Protein AF-A0A961WQ99-F1 (afdb_monomer)

Foldseek 3Di:
DDPCPPDDPVPDDPVVVVVVVVVVVVVVVVVVPDPPVVVVVVVVVVVVVVVVVVVVVVVVVVVVD

pLDDT: mean 72.2, std 12.56, range [45.91, 91.56]

Mean predicted aligned error: 15.83 Å

Radius of gyration: 27.16 Å; Cα contacts (8 Å, |Δi|>4): 5; chains: 1; bounding box: 55×19×67 Å

Secondary structure (DSSP, 8-state):
--GGGGS-GGG--HHHHHHHHHHHHHHHHHHT---HHHHHHHHHHHHHHHHHHHHHHHHHHHHH-

Solvent-accessible surface area (backbone atoms only — not comparable to full-atom values): 3971 Å² total; per-residue (Å²): 133,80,81,62,88,84,52,63,78,89,77,53,51,77,66,58,50,51,50,53,51,51,54,52,51,50,51,56,60,64,61,67,63,65,66,65,64,63,59,54,53,51,51,54,52,52,52,51,54,52,51,51,52,52,51,51,52,49,54,52,51,65,73,76,106

Sequence (65 aa):
MVRWKNRPIEELSSSELKTALSEMVTLQLSHKSAPESMIVDGYWLGLLTGLFAALAGFAAATLIL

Structure (mmCIF, N/CA/C/O backbone):
data_AF-A0A961WQ99-F1
#
_entry.id   AF-A0A961WQ99-F1
#
loop_
_atom_site.group_PDB
_atom_site.id
_atom_site.type_symbol
_atom_site.label_atom_id
_atom_site.label_alt_id
_atom_site.label_comp_id
_atom_site.label_asym_id
_atom_site.label_entity_id
_atom_site.label_seq_id
_atom_site.pdbx_PDB_ins_code
_atom_site.Cartn_x
_atom_site.Cartn_y
_atom_site.Cartn_z
_atom_site.occupancy
_atom_site.B_iso_or_equiv
_atom_site.auth_seq_id
_atom_site.auth_comp_id
_atom_site.auth_asym_id
_atom_site.auth_atom_id
_atom_site.pdbx_PDB_model_num
ATOM 1 N N . MET A 1 1 ? -23.719 -12.624 20.472 1.00 45.91 1 MET A N 1
ATOM 2 C CA . MET A 1 1 ? -24.055 -11.357 19.781 1.00 45.91 1 MET A CA 1
ATOM 3 C C . MET A 1 1 ? -24.066 -10.248 20.813 1.00 45.91 1 MET A C 1
ATOM 5 O O . MET A 1 1 ? -24.895 -10.291 21.715 1.00 45.91 1 MET A O 1
ATOM 9 N N . VAL A 1 2 ? -23.084 -9.348 20.773 1.00 53.84 2 VAL A N 1
ATOM 10 C CA . VAL A 1 2 ? -22.820 -8.448 21.901 1.00 53.84 2 VAL A CA 1
ATOM 11 C C . VAL A 1 2 ? -23.746 -7.227 21.847 1.00 53.84 2 VAL A C 1
ATOM 13 O O . VAL A 1 2 ? -23.753 -6.477 20.876 1.00 53.84 2 VAL A O 1
ATOM 16 N N . ARG A 1 3 ? -24.602 -7.090 22.869 1.00 60.69 3 ARG A N 1
ATOM 17 C CA . ARG A 1 3 ? -25.765 -6.177 22.914 1.00 60.69 3 ARG A CA 1
ATOM 18 C C . ARG A 1 3 ? -25.418 -4.711 23.219 1.00 60.69 3 ARG A C 1
ATOM 20 O O . ARG A 1 3 ? -26.328 -3.892 23.298 1.00 60.69 3 ARG A O 1
ATOM 27 N N . TRP A 1 4 ? -24.141 -4.369 23.382 1.00 62.16 4 TRP A N 1
ATOM 28 C CA . TRP A 1 4 ? -23.709 -3.022 23.772 1.00 62.16 4 TRP A CA 1
ATOM 29 C C . TRP A 1 4 ? -23.679 -2.008 22.622 1.00 62.16 4 TRP A C 1
ATOM 31 O O . TRP A 1 4 ? -23.720 -0.810 22.874 1.00 62.16 4 TRP A O 1
ATOM 41 N N . LYS A 1 5 ? -23.659 -2.458 21.360 1.00 58.66 5 LYS A N 1
ATOM 42 C CA . LYS A 1 5 ? -23.427 -1.589 20.190 1.00 58.66 5 LYS A CA 1
ATOM 43 C C . LYS A 1 5 ? -24.481 -0.484 19.981 1.00 58.66 5 LYS A C 1
ATOM 45 O O . LYS A 1 5 ? -24.182 0.510 19.333 1.00 58.66 5 LYS A O 1
ATOM 50 N N . ASN A 1 6 ? -25.679 -0.641 20.553 1.00 62.81 6 ASN A N 1
ATOM 51 C CA . ASN A 1 6 ? -26.797 0.304 20.420 1.00 62.81 6 ASN A CA 1
ATOM 52 C C . ASN A 1 6 ? -27.230 0.937 21.757 1.00 62.81 6 ASN A C 1
ATOM 54 O O . ASN A 1 6 ? -28.329 1.486 21.827 1.00 62.81 6 ASN A O 1
ATOM 58 N N . ARG A 1 7 ? -26.428 0.824 22.825 1.00 64.94 7 ARG A N 1
ATOM 59 C CA . ARG A 1 7 ? -26.770 1.406 24.132 1.00 64.94 7 ARG A CA 1
ATOM 60 C C . ARG A 1 7 ? -25.949 2.663 24.416 1.00 64.94 7 ARG A C 1
ATOM 62 O O . ARG A 1 7 ? -24.762 2.683 24.085 1.00 64.94 7 ARG A O 1
ATOM 69 N N . PRO A 1 8 ? -26.560 3.701 25.012 1.00 65.56 8 PRO A N 1
ATOM 70 C CA . PRO A 1 8 ? -25.823 4.871 25.466 1.00 65.56 8 PRO A CA 1
ATOM 71 C C . PRO A 1 8 ? -24.789 4.454 26.518 1.00 65.56 8 PRO A C 1
ATOM 73 O O . PRO A 1 8 ? -25.045 3.566 27.328 1.00 65.56 8 PRO A O 1
ATOM 76 N N . ILE A 1 9 ? -23.619 5.100 26.496 1.00 62.22 9 ILE A N 1
ATOM 77 C CA . ILE A 1 9 ? -22.440 4.746 27.311 1.00 62.22 9 ILE A CA 1
ATOM 78 C C . ILE A 1 9 ? -22.759 4.708 28.816 1.00 62.22 9 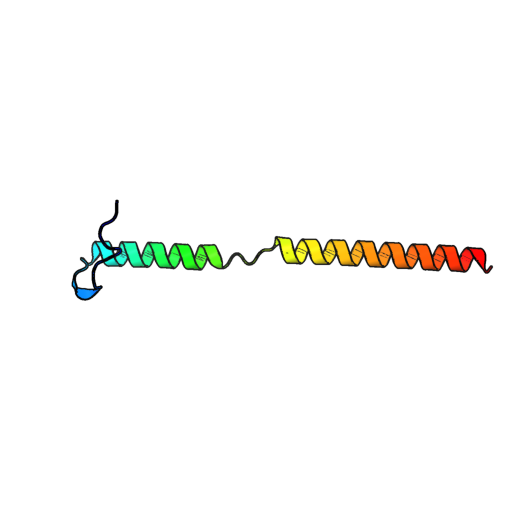ILE A C 1
ATOM 80 O O . ILE A 1 9 ? -22.182 3.920 29.560 1.00 62.22 9 ILE A O 1
ATOM 84 N N . GLU A 1 10 ? -23.731 5.512 29.238 1.00 67.19 10 GLU A N 1
ATOM 85 C CA . GLU A 1 10 ? -24.223 5.638 30.612 1.00 67.19 10 GLU A CA 1
ATOM 86 C C . GLU A 1 10 ? -24.950 4.381 31.129 1.00 67.19 10 GLU A C 1
ATOM 88 O O . GLU A 1 10 ? -25.023 4.172 32.337 1.00 67.19 10 GLU A O 1
ATOM 93 N N . GLU A 1 11 ? -25.443 3.515 30.237 1.00 69.06 11 GLU A N 1
ATOM 94 C CA . GLU A 1 11 ? -26.127 2.259 30.583 1.00 69.06 11 GLU A CA 1
ATOM 95 C C . GLU A 1 11 ? -25.212 1.024 30.523 1.00 69.06 11 GLU A C 1
ATOM 97 O O . GLU A 1 11 ? -25.663 -0.094 30.798 1.00 69.06 11 GLU A O 1
ATOM 102 N N . LEU A 1 12 ? -23.940 1.183 30.139 1.00 62.09 12 LEU A N 1
ATOM 103 C CA . LEU A 1 12 ? -23.011 0.058 30.059 1.00 62.09 12 LEU A CA 1
ATOM 104 C C . LEU A 1 12 ? -22.434 -0.298 31.426 1.00 62.09 12 LEU A C 1
ATOM 106 O O . LEU A 1 12 ? -21.960 0.545 32.188 1.00 62.09 12 LEU A O 1
ATOM 110 N N . SER A 1 13 ? -22.386 -1.599 31.699 1.00 74.25 13 SER A N 1
ATOM 111 C CA . SER A 1 13 ? -21.642 -2.112 32.844 1.00 74.25 13 SER A CA 1
ATOM 112 C C . SER A 1 13 ? -20.132 -1.922 32.649 1.00 74.25 13 SER A C 1
ATOM 114 O O . SER A 1 13 ? -19.614 -1.884 31.529 1.00 74.25 13 SER A O 1
ATOM 116 N N . SER A 1 14 ? -19.387 -1.832 33.753 1.00 74.44 14 SER A N 1
ATOM 117 C CA . SER A 1 14 ? -17.932 -1.618 33.722 1.00 74.44 14 SER A CA 1
ATOM 118 C C . SER A 1 14 ? -17.163 -2.712 32.965 1.00 74.44 14 SER A C 1
ATOM 120 O O . SER 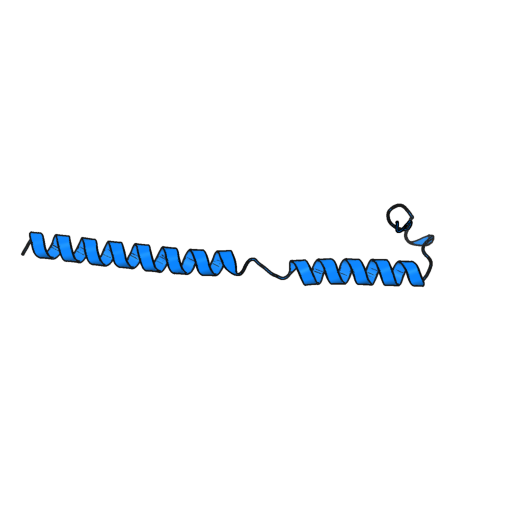A 1 14 ? -16.082 -2.450 32.436 1.00 74.44 14 SER A O 1
ATOM 122 N N . SER A 1 15 ? -17.708 -3.928 32.886 1.00 77.81 15 SER A N 1
ATOM 123 C CA . SER A 1 15 ? -17.161 -5.030 32.091 1.00 77.81 15 SER A CA 1
ATOM 124 C C . SER A 1 15 ? -17.368 -4.813 30.592 1.00 77.81 15 SER A C 1
ATOM 126 O O . SER A 1 15 ? -16.415 -4.957 29.831 1.00 77.81 15 SER A O 1
ATOM 128 N N . GLU A 1 16 ? -18.563 -4.408 30.163 1.00 71.81 16 GLU A N 1
ATOM 129 C CA . GLU A 1 16 ? -18.858 -4.146 28.749 1.00 71.81 16 GLU A CA 1
ATOM 130 C C . GLU A 1 16 ? -18.095 -2.924 28.226 1.00 71.81 16 GLU A C 1
ATOM 132 O O . GLU A 1 16 ? -17.614 -2.942 27.094 1.00 71.81 16 GLU A O 1
ATOM 137 N N . LEU A 1 17 ? -17.901 -1.902 29.066 1.00 75.00 17 LEU A N 1
ATOM 138 C CA . LEU A 1 17 ? -17.094 -0.728 28.729 1.00 75.00 17 LEU A CA 1
ATOM 139 C C . LEU A 1 17 ? -15.623 -1.101 28.483 1.00 75.00 17 LEU A C 1
ATOM 141 O O . LEU A 1 17 ? -15.013 -0.636 27.523 1.00 75.00 17 LEU A O 1
ATOM 145 N N . LYS A 1 18 ? -15.058 -1.986 29.316 1.00 79.88 18 LYS A N 1
ATOM 146 C CA . LYS A 1 18 ? -13.698 -2.516 29.124 1.00 79.88 18 LYS A CA 1
ATOM 147 C C . LYS A 1 18 ? -13.586 -3.338 27.845 1.00 79.88 18 LYS A C 1
ATOM 149 O O . LYS A 1 18 ? -12.584 -3.220 27.146 1.00 79.88 18 LYS A O 1
ATOM 154 N N . THR A 1 19 ? -14.600 -4.139 27.523 1.00 80.06 19 THR A N 1
ATOM 155 C CA . THR A 1 19 ? -14.638 -4.902 26.269 1.00 80.06 19 THR A CA 1
ATOM 156 C C . THR A 1 19 ? -14.706 -3.975 25.057 1.00 80.06 19 THR A C 1
ATOM 158 O O . THR A 1 19 ? -13.894 -4.130 24.151 1.00 80.06 19 THR A O 1
ATOM 161 N N . ALA A 1 20 ? -15.586 -2.970 25.066 1.00 75.62 20 ALA A N 1
ATOM 162 C CA . ALA A 1 20 ? -15.698 -1.993 23.982 1.00 75.62 20 ALA A CA 1
ATOM 163 C C . ALA A 1 20 ? -14.401 -1.184 23.798 1.00 75.62 20 ALA A C 1
ATOM 165 O O . ALA A 1 20 ? -13.945 -0.991 22.672 1.00 75.62 20 ALA A O 1
ATOM 166 N N . LEU A 1 21 ? -13.764 -0.767 24.900 1.00 79.25 21 LEU A N 1
ATOM 167 C CA . LEU A 1 21 ? -12.477 -0.070 24.869 1.00 79.25 21 LEU A CA 1
ATOM 168 C C . LEU A 1 21 ? -11.373 -0.966 24.295 1.00 79.25 21 LEU A C 1
ATOM 170 O O . LEU A 1 21 ? -10.627 -0.534 23.423 1.00 79.25 21 LEU A O 1
ATOM 174 N N . SER A 1 22 ? -11.285 -2.217 24.754 1.00 80.69 22 SER A N 1
ATOM 175 C CA . SER A 1 22 ? -10.312 -3.186 24.246 1.00 80.69 22 SER A CA 1
ATOM 176 C C . SER A 1 22 ? -10.493 -3.417 22.749 1.00 80.69 22 SER A C 1
ATOM 178 O O . SER A 1 22 ? -9.518 -3.388 22.010 1.00 80.69 22 SER A O 1
ATOM 180 N N . GLU A 1 23 ? -11.729 -3.607 22.289 1.00 76.94 23 GLU A N 1
ATOM 181 C CA . GLU A 1 23 ? -12.039 -3.869 20.882 1.00 76.94 23 GLU A CA 1
ATOM 182 C C . GLU A 1 23 ? -11.721 -2.657 19.996 1.00 76.94 23 GLU A C 1
ATOM 184 O O . GLU A 1 23 ? -11.132 -2.801 18.924 1.00 76.94 23 GLU A O 1
ATOM 189 N N . MET A 1 24 ? -12.010 -1.445 20.475 1.00 73.38 24 MET A N 1
ATOM 190 C CA . MET A 1 24 ? -11.698 -0.208 19.759 1.00 73.38 24 MET A CA 1
ATOM 191 C C . MET A 1 24 ? -10.192 0.078 19.707 1.00 73.38 24 MET A C 1
ATOM 193 O O . MET A 1 24 ? -9.683 0.499 18.668 1.00 73.38 24 MET A O 1
ATOM 197 N N . VAL A 1 25 ? -9.460 -0.207 20.788 1.00 77.81 25 VAL A N 1
ATOM 198 C CA . VAL A 1 25 ? -7.992 -0.107 20.835 1.00 77.81 25 VAL A CA 1
ATOM 199 C C . VAL A 1 25 ? -7.347 -1.129 19.897 1.00 77.81 25 VAL A C 1
ATOM 201 O O . VAL A 1 25 ? -6.448 -0.770 19.138 1.00 77.81 25 VAL A O 1
ATOM 204 N N . THR A 1 26 ? -7.827 -2.376 19.874 1.00 75.19 26 THR A N 1
ATOM 205 C CA . THR A 1 26 ? -7.346 -3.404 18.938 1.00 75.19 26 THR A CA 1
ATOM 206 C C . THR A 1 26 ? -7.610 -3.013 17.485 1.00 75.19 26 THR A C 1
ATOM 208 O O . THR A 1 26 ? -6.715 -3.154 16.655 1.00 75.19 26 THR A O 1
ATOM 211 N N . LEU A 1 27 ? -8.785 -2.461 17.170 1.00 68.62 27 LEU A N 1
ATOM 212 C CA . LEU A 1 27 ? -9.096 -1.968 15.824 1.00 68.62 27 LEU A CA 1
ATOM 213 C C . LEU A 1 27 ? -8.188 -0.804 15.407 1.00 68.62 27 LEU A C 1
ATOM 215 O O . LEU A 1 27 ? -7.682 -0.801 14.288 1.00 68.62 27 LEU A O 1
ATOM 219 N N . GLN A 1 28 ? -7.924 0.157 16.296 1.00 64.56 28 GLN A N 1
ATOM 220 C CA . GLN A 1 28 ? -7.027 1.275 15.983 1.00 64.56 28 GLN A CA 1
ATOM 221 C C . GLN A 1 28 ? -5.561 0.849 15.838 1.00 64.56 28 GLN A C 1
ATOM 223 O O . GLN A 1 28 ? -4.863 1.351 14.958 1.00 64.56 28 GLN A O 1
ATOM 228 N N . LEU A 1 29 ? -5.093 -0.096 16.657 1.00 61.00 29 LEU A N 1
ATOM 229 C CA . LEU A 1 29 ? -3.743 -0.655 16.537 1.00 61.00 29 LEU A CA 1
ATOM 230 C C . LEU A 1 29 ? -3.596 -1.508 15.273 1.00 61.00 29 LEU A C 1
ATOM 232 O O . LEU A 1 29 ? -2.580 -1.404 14.592 1.00 61.00 29 LEU A O 1
ATOM 236 N N . SER A 1 30 ? -4.624 -2.281 14.913 1.00 59.00 30 SER A N 1
ATOM 237 C CA . SER A 1 30 ? -4.654 -3.065 13.674 1.00 59.00 30 SER A CA 1
ATOM 238 C C . SER A 1 30 ? -4.699 -2.189 12.420 1.00 59.00 30 SER A C 1
ATOM 240 O O . SER A 1 30 ? -4.272 -2.634 11.359 1.00 59.00 30 SER A O 1
ATOM 242 N N . HIS A 1 31 ? -5.208 -0.957 12.513 1.00 54.12 31 HIS A N 1
ATOM 243 C CA . HIS A 1 31 ? -5.284 -0.039 11.375 1.00 54.12 31 HIS A CA 1
ATOM 244 C C . HIS A 1 31 ? -4.013 0.809 11.187 1.00 54.12 31 HI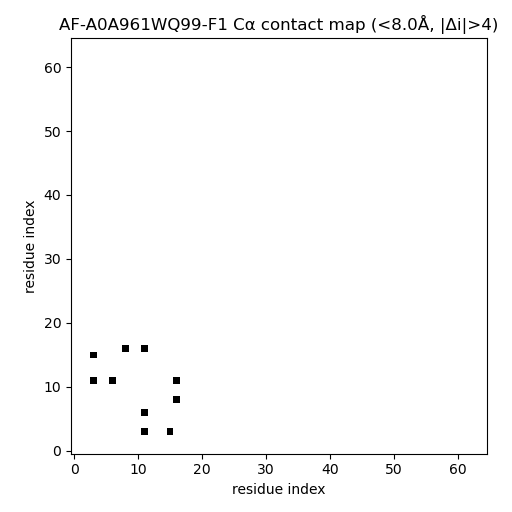S A C 1
ATOM 246 O O . HIS A 1 31 ? -3.840 1.430 10.141 1.00 54.12 31 HIS A O 1
ATOM 252 N N . LYS A 1 32 ? -3.087 0.799 12.160 1.00 50.78 32 LYS A N 1
ATOM 253 C CA . LYS A 1 32 ? -1.775 1.467 12.059 1.00 50.78 32 LYS A CA 1
ATOM 254 C C . LYS A 1 32 ? -0.740 0.659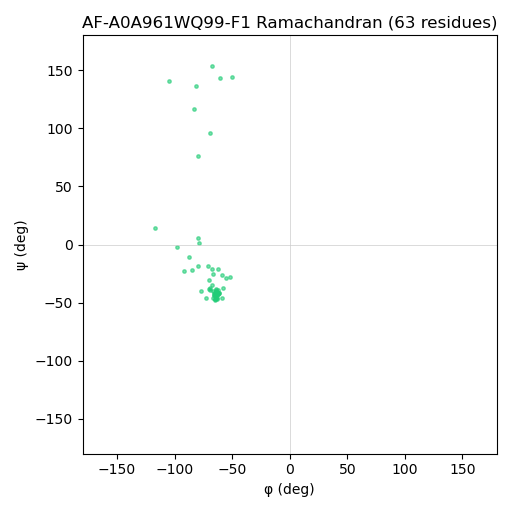 11.259 1.00 50.78 32 LYS A C 1
ATOM 256 O O . LYS A 1 32 ? 0.411 1.070 11.145 1.00 50.78 32 LYS A O 1
ATOM 261 N N . SER A 1 33 ? -1.144 -0.457 10.666 1.00 52.84 33 SER A N 1
ATOM 262 C CA . SER A 1 33 ? -0.415 -1.109 9.582 1.00 52.84 33 SER A CA 1
ATOM 263 C C . SER A 1 33 ? -0.724 -0.360 8.285 1.00 52.84 33 SER A C 1
ATOM 265 O O . SER A 1 33 ? -1.550 -0.786 7.480 1.00 52.84 33 SER A O 1
ATOM 267 N N . ALA A 1 34 ? -0.108 0.812 8.112 1.00 52.91 34 ALA A N 1
ATOM 268 C CA . ALA A 1 34 ? -0.037 1.451 6.803 1.00 52.91 34 ALA A CA 1
ATOM 269 C C . ALA A 1 34 ? 0.465 0.418 5.773 1.00 52.91 34 ALA A C 1
ATOM 271 O O . ALA A 1 34 ? 1.277 -0.440 6.132 1.00 52.91 34 ALA A O 1
ATOM 272 N N . PRO A 1 35 ? -0.025 0.452 4.525 1.00 53.94 35 PRO A N 1
ATOM 273 C CA . PRO A 1 35 ? 0.237 -0.606 3.564 1.00 53.94 35 PRO A CA 1
ATOM 274 C C . PRO A 1 35 ? 1.714 -0.569 3.162 1.00 53.94 35 PRO A C 1
ATOM 276 O O . PRO A 1 35 ? 2.103 0.182 2.270 1.00 53.94 35 PRO A O 1
ATOM 279 N N . GLU A 1 36 ? 2.546 -1.388 3.808 1.00 55.03 36 GLU A N 1
ATOM 280 C CA . GLU A 1 36 ? 3.945 -1.609 3.414 1.00 55.03 36 GLU A CA 1
ATOM 281 C C . GLU A 1 36 ? 4.053 -1.989 1.929 1.00 55.03 36 GLU A C 1
ATOM 283 O O . GLU A 1 36 ? 5.029 -1.640 1.267 1.00 55.03 36 GLU A O 1
ATOM 288 N N . SER A 1 37 ? 3.008 -2.611 1.370 1.00 56.22 37 SER A N 1
ATOM 289 C CA . SER A 1 37 ? 2.927 -2.962 -0.048 1.00 56.22 37 SER A CA 1
ATOM 290 C C . SER A 1 37 ? 3.060 -1.752 -0.980 1.00 56.22 37 SER A C 1
ATOM 292 O O . SER A 1 37 ? 3.739 -1.847 -1.995 1.00 56.22 37 SER A O 1
ATOM 294 N N . MET A 1 38 ? 2.505 -0.587 -0.624 1.00 54.44 38 MET A N 1
ATOM 295 C CA . MET A 1 38 ? 2.520 0.590 -1.506 1.00 54.44 38 MET A CA 1
ATOM 296 C C . MET A 1 38 ? 3.924 1.200 -1.650 1.00 54.44 38 MET A C 1
ATOM 298 O O . MET A 1 38 ? 4.260 1.754 -2.695 1.00 54.44 38 MET A O 1
ATOM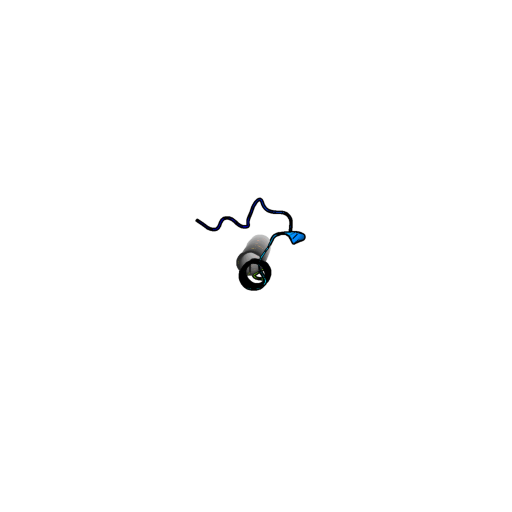 302 N N . ILE A 1 39 ? 4.761 1.081 -0.614 1.00 59.59 39 ILE A N 1
ATOM 303 C CA . ILE A 1 39 ? 6.144 1.582 -0.624 1.00 59.59 39 ILE A CA 1
ATOM 304 C C . ILE A 1 39 ? 7.045 0.632 -1.423 1.00 59.59 39 ILE A C 1
ATOM 306 O O . ILE A 1 39 ? 7.887 1.084 -2.202 1.00 59.59 39 ILE A O 1
ATOM 310 N N . VAL A 1 40 ? 6.842 -0.680 -1.270 1.00 62.38 40 VAL A N 1
ATOM 311 C CA . VAL A 1 40 ? 7.594 -1.707 -2.004 1.00 62.38 40 VAL A CA 1
ATOM 312 C C . VAL A 1 40 ? 7.286 -1.637 -3.502 1.00 62.38 40 VAL A C 1
ATOM 314 O O . VAL A 1 40 ? 8.215 -1.644 -4.311 1.00 62.38 40 VAL A O 1
ATOM 317 N N . ASP A 1 41 ? 6.017 -1.470 -3.877 1.00 67.31 41 ASP A N 1
ATOM 318 C CA . ASP A 1 41 ? 5.606 -1.372 -5.282 1.00 67.31 41 ASP A CA 1
ATOM 319 C C . ASP A 1 41 ? 6.191 -0.129 -5.971 1.00 67.31 41 ASP A C 1
ATOM 321 O O . ASP A 1 41 ? 6.692 -0.214 -7.093 1.00 67.31 41 ASP A O 1
ATOM 325 N N . GLY A 1 42 ? 6.212 1.021 -5.285 1.00 71.81 42 GLY A N 1
ATOM 326 C CA . GLY A 1 42 ? 6.805 2.252 -5.817 1.00 71.81 42 GLY A CA 1
ATOM 327 C C . GLY A 1 42 ? 8.317 2.149 -6.051 1.00 71.81 42 GLY A C 1
ATOM 328 O O . GLY A 1 42 ? 8.825 2.644 -7.059 1.00 71.81 42 GLY A O 1
ATOM 329 N N . TYR A 1 43 ? 9.037 1.467 -5.156 1.00 78.81 43 TYR A N 1
ATOM 330 C CA . TYR A 1 43 ? 10.481 1.258 -5.277 1.00 78.81 43 TYR A CA 1
ATOM 331 C C . TYR A 1 43 ? 10.842 0.391 -6.492 1.00 78.81 43 TYR A C 1
ATOM 333 O O . TYR A 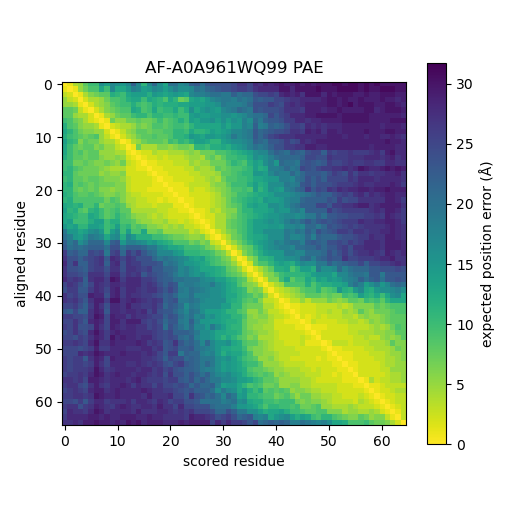1 43 ? 11.699 0.772 -7.292 1.00 78.81 43 TYR A O 1
ATOM 341 N N . TRP A 1 44 ? 10.156 -0.742 -6.675 1.00 84.06 44 TRP A N 1
ATOM 342 C CA . TRP A 1 44 ? 10.386 -1.627 -7.823 1.00 84.06 44 TRP A CA 1
ATOM 343 C C . TRP A 1 44 ? 10.039 -0.957 -9.151 1.00 84.06 44 TRP A C 1
ATOM 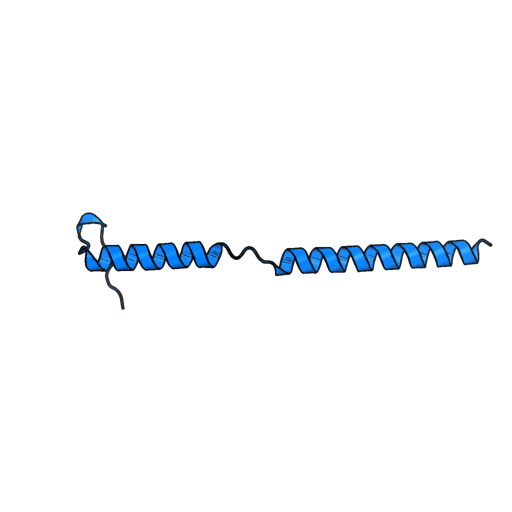345 O O . TRP A 1 44 ? 10.774 -1.108 -10.129 1.00 84.06 44 TRP A O 1
ATOM 355 N N . LEU A 1 45 ? 8.961 -0.172 -9.178 1.00 83.56 45 LEU A N 1
ATOM 356 C CA . LEU A 1 45 ? 8.547 0.559 -10.371 1.00 83.56 45 LEU A CA 1
ATOM 357 C C . LEU A 1 45 ? 9.578 1.628 -10.767 1.00 83.56 45 LEU A C 1
ATOM 359 O O . LEU A 1 45 ? 9.931 1.742 -11.942 1.00 83.56 45 LEU A O 1
ATOM 363 N N . GLY A 1 46 ? 10.112 2.367 -9.789 1.00 83.88 46 GLY A N 1
ATOM 364 C CA . GLY A 1 46 ? 11.187 3.344 -9.992 1.00 83.88 46 GLY A CA 1
ATOM 365 C C . GLY A 1 46 ? 12.494 2.713 -10.485 1.00 83.88 46 GLY A C 1
ATOM 366 O O . GLY A 1 46 ? 13.136 3.233 -11.397 1.00 83.88 46 GLY A O 1
ATOM 367 N N . LEU A 1 47 ? 12.871 1.557 -9.933 1.00 87.88 47 LEU A N 1
ATOM 368 C CA . LEU A 1 47 ? 14.087 0.843 -10.330 1.00 87.88 47 LEU A CA 1
ATOM 369 C C . LEU A 1 47 ? 13.980 0.316 -11.768 1.00 87.88 47 LEU A C 1
ATOM 371 O O . LEU A 1 47 ? 14.890 0.522 -12.572 1.00 87.88 47 LEU A O 1
ATOM 375 N N . LEU A 1 48 ? 12.849 -0.303 -12.121 1.00 90.06 48 LEU A N 1
ATOM 376 C CA . LEU A 1 48 ? 12.613 -0.818 -13.472 1.00 90.06 48 LEU A CA 1
ATOM 377 C C . LEU A 1 48 ? 12.571 0.303 -14.512 1.00 90.06 48 LEU A C 1
ATOM 379 O O . LEU A 1 48 ? 13.222 0.199 -15.550 1.00 90.06 48 LEU A O 1
ATOM 383 N N . THR A 1 49 ? 11.852 1.391 -14.236 1.00 88.56 49 THR A N 1
ATOM 384 C CA . THR A 1 49 ? 11.780 2.535 -15.160 1.00 88.56 49 THR A CA 1
ATOM 385 C C . THR A 1 49 ? 13.146 3.186 -15.376 1.00 88.56 49 THR A C 1
ATOM 387 O O . THR A 1 49 ? 13.512 3.453 -16.522 1.00 88.56 49 THR A O 1
ATOM 390 N N . GLY A 1 50 ? 13.942 3.363 -14.317 1.00 88.44 50 GLY A N 1
ATOM 391 C CA . GLY A 1 50 ? 15.314 3.866 -14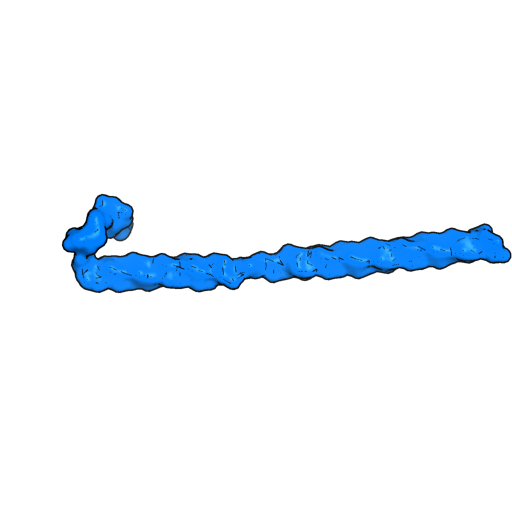.425 1.00 88.44 50 GLY A CA 1
ATOM 392 C C . GLY A 1 50 ? 16.231 2.944 -15.237 1.00 88.44 50 GLY A C 1
ATOM 393 O O . GLY A 1 50 ? 16.978 3.418 -16.093 1.00 88.44 50 GLY A O 1
ATOM 394 N N . LEU A 1 51 ? 16.134 1.627 -15.030 1.00 91.56 51 LEU A N 1
ATOM 395 C CA . LEU A 1 51 ? 16.911 0.630 -15.774 1.00 91.56 51 LEU A CA 1
ATOM 396 C C . LEU A 1 51 ? 16.578 0.651 -17.274 1.00 91.56 51 LEU A C 1
ATOM 398 O O . LEU A 1 51 ? 17.482 0.669 -18.108 1.00 91.56 51 LEU A O 1
ATOM 402 N N . PHE A 1 52 ? 15.290 0.688 -17.626 1.00 90.44 52 PHE A N 1
ATOM 403 C CA . PHE A 1 52 ? 14.853 0.768 -19.022 1.00 90.44 52 PHE A CA 1
ATOM 404 C C . PHE A 1 52 ? 15.305 2.066 -19.694 1.00 90.44 52 PHE A C 1
ATOM 406 O O . PHE A 1 52 ? 15.767 2.026 -20.833 1.00 90.44 52 PHE A O 1
ATOM 413 N N . ALA A 1 53 ? 15.228 3.202 -18.995 1.00 89.88 53 ALA A N 1
ATOM 414 C CA . ALA A 1 53 ? 15.705 4.480 -19.519 1.00 89.88 53 ALA A CA 1
ATOM 415 C C . ALA A 1 53 ? 17.222 4.467 -19.774 1.00 89.88 53 ALA A C 1
ATOM 417 O O . ALA A 1 53 ? 17.673 4.935 -20.819 1.00 89.88 53 ALA A O 1
ATOM 418 N N . ALA A 1 54 ? 18.006 3.880 -18.864 1.00 88.38 54 ALA A N 1
ATOM 419 C CA . ALA A 1 54 ? 19.451 3.739 -19.029 1.00 88.38 54 ALA 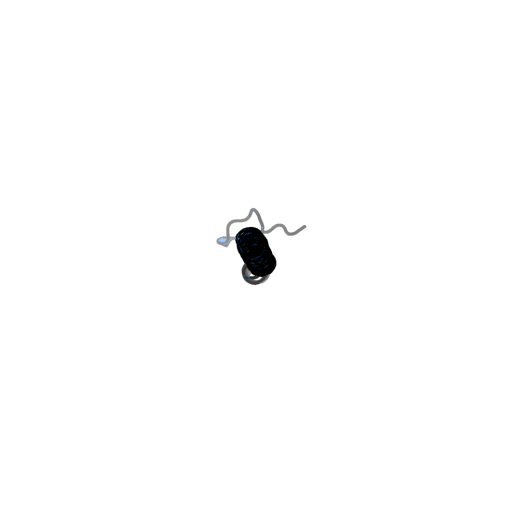A CA 1
ATOM 420 C C . ALA A 1 54 ? 19.814 2.827 -20.214 1.00 88.38 54 ALA A C 1
ATOM 422 O O . ALA A 1 54 ? 20.680 3.178 -21.014 1.00 88.38 54 ALA A O 1
ATOM 423 N N . LEU A 1 55 ? 19.122 1.693 -20.370 1.00 89.38 55 LEU A N 1
ATOM 424 C CA . LEU A 1 55 ? 19.325 0.779 -21.500 1.00 89.38 55 LEU A CA 1
ATOM 425 C C . LEU A 1 55 ? 18.924 1.411 -22.835 1.00 89.38 55 LEU A C 1
ATOM 427 O O . LEU A 1 55 ? 19.651 1.275 -23.815 1.00 89.38 55 LEU A O 1
ATOM 431 N N . ALA A 1 56 ? 17.805 2.135 -22.877 1.00 88.38 56 ALA A N 1
ATOM 432 C CA . ALA A 1 56 ? 17.367 2.848 -24.073 1.00 88.38 56 ALA A CA 1
ATOM 433 C C . ALA A 1 56 ? 18.350 3.964 -24.461 1.00 88.38 56 ALA A C 1
ATOM 435 O O . ALA A 1 56 ? 18.698 4.094 -25.632 1.00 88.38 56 ALA A O 1
ATOM 436 N N . GLY A 1 57 ? 18.845 4.730 -23.482 1.00 86.50 57 GLY A N 1
ATOM 437 C CA . GLY A 1 57 ? 19.869 5.753 -23.701 1.00 86.50 57 GLY A CA 1
ATOM 438 C C . GLY A 1 57 ? 21.192 5.166 -24.191 1.00 86.50 57 GLY A C 1
ATOM 439 O O . GLY A 1 57 ? 21.792 5.704 -25.118 1.00 86.50 57 GLY A O 1
ATOM 440 N N . PHE A 1 58 ? 21.617 4.029 -23.633 1.00 86.88 58 PHE A N 1
ATOM 441 C CA . PHE A 1 58 ? 22.810 3.316 -24.087 1.00 86.88 58 PHE A CA 1
ATOM 442 C C . PHE A 1 58 ? 22.646 2.786 -25.517 1.00 86.88 58 PHE A C 1
ATOM 444 O O . PHE A 1 58 ? 23.508 3.027 -26.355 1.00 86.88 58 PHE A O 1
ATOM 451 N N . ALA A 1 59 ? 21.519 2.140 -25.829 1.00 86.88 59 ALA A N 1
ATOM 452 C CA . ALA A 1 59 ? 21.232 1.629 -27.169 1.00 86.88 59 ALA A CA 1
ATOM 453 C C . ALA A 1 59 ? 21.180 2.753 -28.221 1.00 86.88 59 ALA A C 1
ATOM 455 O O . ALA A 1 59 ? 21.736 2.621 -29.313 1.00 86.88 59 ALA A O 1
ATOM 456 N N . ALA A 1 60 ? 20.560 3.886 -27.879 1.00 86.25 60 ALA A N 1
ATOM 457 C CA . ALA A 1 60 ? 20.542 5.071 -28.730 1.00 86.25 60 ALA A CA 1
ATOM 458 C C . ALA A 1 60 ? 21.953 5.640 -28.939 1.00 86.25 60 ALA A C 1
ATOM 460 O O . ALA A 1 60 ? 22.322 5.950 -30.068 1.00 86.25 60 ALA A O 1
ATOM 461 N N . ALA A 1 61 ? 22.767 5.722 -27.883 1.00 79.19 61 ALA A N 1
ATOM 462 C CA . ALA A 1 61 ? 24.152 6.171 -27.988 1.00 79.19 61 ALA A CA 1
ATOM 463 C C . ALA A 1 61 ? 24.995 5.247 -28.883 1.00 79.19 61 ALA A C 1
ATOM 465 O O . ALA A 1 61 ? 25.776 5.740 -29.690 1.00 79.19 61 ALA A O 1
ATOM 466 N N . THR A 1 62 ? 24.796 3.926 -28.807 1.00 82.31 62 THR A N 1
ATOM 467 C CA . THR A 1 62 ? 25.493 2.955 -29.671 1.00 82.31 62 THR A CA 1
ATOM 468 C C . THR A 1 62 ? 25.043 2.966 -31.131 1.00 82.31 62 THR A C 1
ATOM 470 O O . THR A 1 62 ? 25.763 2.449 -31.972 1.00 82.31 62 THR A O 1
ATOM 473 N N . LEU A 1 63 ? 23.866 3.515 -31.446 1.00 77.56 63 LEU A N 1
ATOM 474 C CA . LEU A 1 63 ? 23.384 3.667 -32.828 1.00 77.56 63 LEU A CA 1
ATOM 475 C C . LEU A 1 63 ? 23.901 4.942 -33.504 1.00 77.56 63 LEU A C 1
ATOM 477 O O . LEU A 1 63 ? 23.873 5.038 -34.728 1.00 77.56 63 LEU A O 1
ATOM 481 N N . ILE A 1 64 ? 24.296 5.937 -32.707 1.00 75.12 64 ILE A N 1
ATOM 482 C CA . ILE A 1 64 ? 24.801 7.229 -33.187 1.00 75.12 64 ILE A CA 1
ATOM 483 C C . ILE A 1 64 ? 26.336 7.205 -33.330 1.00 75.12 64 ILE A C 1
ATOM 485 O O . ILE A 1 64 ? 26.881 8.015 -34.081 1.00 75.12 64 ILE A O 1
ATOM 489 N N . LEU A 1 65 ? 27.017 6.299 -32.618 1.00 57.19 65 LEU A N 1
ATOM 490 C CA . LEU A 1 65 ? 28.466 6.070 -32.677 1.00 57.19 65 LEU A CA 1
ATOM 491 C C . LEU A 1 65 ? 28.848 5.129 -33.829 1.00 57.19 65 LEU A C 1
ATOM 493 O O . LEU A 1 65 ? 29.889 5.400 -34.467 1.00 57.19 65 LEU A O 1
#